Protein AF-A0A2V6GGG5-F1 (afdb_monomer_lite)

pLDDT: mean 93.21, std 6.52, range [62.47, 98.62]

Sequence (130 aa):
TDNGEADGDPVVQTDADPAPGFYVSTTSLEDPNCDQKDPRRYVNAEAVNFIVLPGRLGLGAKLGDFAVVIRPATGAYDYAVYADVGPANKIGEGSIAVAAALGVPSSPKSGGVGHGIVYIIFSGSAQSWP

Structure (mmCIF, N/CA/C/O backbone):
data_AF-A0A2V6GGG5-F1
#
_entry.id   AF-A0A2V6GGG5-F1
#
loop_
_atom_site.group_PDB
_atom_site.id
_atom_site.type_symbol
_atom_site.label_atom_id
_atom_site.label_alt_id
_atom_site.label_comp_id
_atom_site.label_asym_id
_atom_site.label_entity_id
_atom_site.label_seq_id
_atom_site.pdbx_PDB_ins_code
_atom_site.Cartn_x
_atom_site.Cartn_y
_atom_site.Cartn_z
_atom_site.occupancy
_atom_site.B_iso_or_equiv
_atom_site.auth_seq_id
_atom_site.auth_comp_id
_atom_site.auth_asym_id
_atom_site.auth_atom_id
_atom_site.pdbx_PDB_model_num
ATOM 1 N N . THR A 1 1 ? 13.921 3.659 -10.249 1.00 87.94 1 THR A N 1
ATOM 2 C CA . THR A 1 1 ? 14.341 4.066 -11.607 1.00 87.94 1 THR A CA 1
ATOM 3 C C . THR A 1 1 ? 15.355 3.067 -12.121 1.00 87.94 1 THR A C 1
ATOM 5 O O . THR A 1 1 ? 15.778 2.190 -11.372 1.00 87.94 1 THR A O 1
ATOM 8 N N . ASP A 1 2 ? 15.702 3.131 -13.396 1.00 89.88 2 ASP A N 1
ATOM 9 C CA . ASP A 1 2 ? 16.644 2.229 -14.058 1.00 89.88 2 ASP A CA 1
ATOM 10 C C . ASP A 1 2 ? 18.054 2.228 -13.433 1.00 89.88 2 ASP A C 1
ATOM 12 O O . ASP A 1 2 ? 18.739 1.200 -13.472 1.00 89.88 2 ASP A O 1
ATOM 16 N N . ASN A 1 3 ? 18.452 3.334 -12.809 1.00 89.75 3 ASN A N 1
ATOM 17 C CA . ASN A 1 3 ? 19.722 3.513 -12.104 1.00 89.75 3 ASN A CA 1
ATOM 18 C C . ASN A 1 3 ? 19.601 3.519 -10.564 1.00 89.75 3 ASN A C 1
ATOM 20 O O . ASN A 1 3 ? 20.618 3.620 -9.886 1.00 89.75 3 ASN A O 1
ATOM 24 N N . GLY A 1 4 ? 18.387 3.412 -10.017 1.00 83.12 4 GLY A N 1
ATOM 25 C CA . GLY A 1 4 ? 18.129 3.462 -8.572 1.00 83.12 4 GLY A CA 1
ATOM 26 C C . GLY A 1 4 ? 18.071 4.870 -7.958 1.00 83.12 4 GLY A C 1
ATOM 27 O O . GLY A 1 4 ? 17.764 4.987 -6.775 1.00 83.12 4 GLY A O 1
ATOM 28 N N . GLU A 1 5 ? 18.292 5.928 -8.742 1.00 87.69 5 GLU A N 1
ATOM 29 C CA . GLU A 1 5 ? 18.319 7.327 -8.296 1.00 87.69 5 GLU A CA 1
ATOM 30 C C . GLU A 1 5 ? 17.009 8.069 -8.596 1.00 87.69 5 GLU A C 1
ATOM 32 O O . GLU A 1 5 ? 16.268 7.721 -9.515 1.00 87.69 5 GLU A O 1
ATOM 37 N N . ALA A 1 6 ? 16.710 9.129 -7.842 1.00 84.62 6 ALA A N 1
ATOM 38 C CA . ALA A 1 6 ? 15.447 9.866 -7.975 1.00 84.62 6 ALA A CA 1
ATOM 39 C C . ALA A 1 6 ? 15.251 10.554 -9.344 1.00 84.62 6 ALA A C 1
ATOM 41 O O . ALA A 1 6 ? 14.114 10.842 -9.716 1.00 84.62 6 ALA A O 1
ATOM 42 N N . ASP A 1 7 ? 16.335 10.830 -10.070 1.00 91.44 7 ASP A N 1
ATOM 43 C CA . ASP A 1 7 ? 16.351 11.494 -11.377 1.00 91.44 7 ASP A CA 1
ATOM 44 C C . ASP A 1 7 ? 16.503 10.532 -12.568 1.00 91.44 7 ASP A C 1
ATOM 46 O O . ASP A 1 7 ? 16.524 10.986 -13.712 1.00 91.44 7 ASP A O 1
ATOM 50 N N . GLY A 1 8 ? 16.601 9.222 -12.317 1.00 90.75 8 GLY A N 1
ATOM 51 C CA . GLY A 1 8 ? 16.669 8.211 -13.371 1.00 90.75 8 GLY A CA 1
ATOM 52 C C . GLY A 1 8 ? 15.341 7.979 -14.093 1.00 90.75 8 GLY A C 1
ATOM 53 O O . GLY A 1 8 ? 14.286 8.499 -13.714 1.00 90.75 8 GLY A O 1
ATOM 54 N N . ASP A 1 9 ? 15.370 7.115 -15.105 1.00 95.06 9 ASP A N 1
ATOM 55 C CA . ASP A 1 9 ? 14.180 6.801 -15.889 1.00 95.06 9 ASP A CA 1
ATOM 56 C C . ASP A 1 9 ? 13.282 5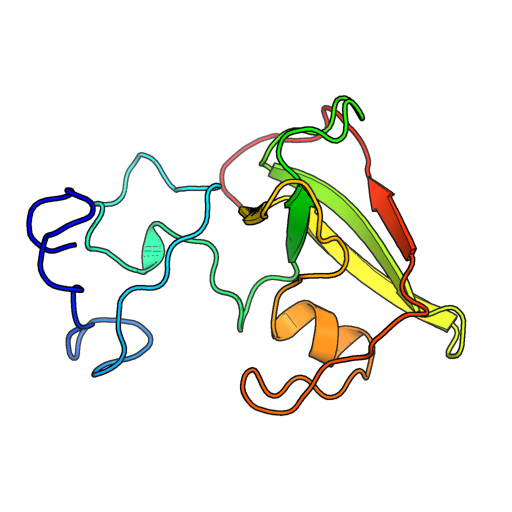.795 -15.140 1.00 95.06 9 ASP A C 1
ATOM 58 O O . ASP A 1 9 ? 13.766 4.814 -14.555 1.00 95.06 9 ASP A O 1
ATOM 62 N N . PRO A 1 10 ? 11.950 5.989 -15.115 1.00 94.88 10 PRO A N 1
ATOM 63 C CA . PRO A 1 10 ? 11.035 5.001 -14.556 1.00 94.88 10 PRO A CA 1
ATOM 64 C C . PRO A 1 10 ? 11.140 3.654 -15.285 1.00 94.88 10 PRO A C 1
ATOM 66 O O . PRO A 1 10 ? 11.146 3.589 -16.514 1.00 94.88 10 PRO A O 1
ATOM 69 N N . VAL A 1 11 ? 11.177 2.559 -14.525 1.00 96.50 11 VAL A N 1
ATOM 70 C CA . VAL A 1 11 ? 11.287 1.204 -15.085 1.00 96.50 11 VAL A CA 1
ATOM 71 C C . VAL A 1 11 ? 9.915 0.733 -15.546 1.00 96.50 11 VAL A C 1
ATOM 73 O O . VAL A 1 11 ? 8.965 0.748 -14.763 1.00 96.50 11 VAL A O 1
ATOM 76 N N . VAL A 1 12 ? 9.813 0.306 -16.804 1.00 97.12 12 VAL A N 1
ATOM 77 C CA . VAL A 1 12 ? 8.595 -0.280 -17.381 1.00 97.12 12 VAL A CA 1
ATOM 78 C C . VAL A 1 12 ? 8.625 -1.795 -17.200 1.00 97.12 12 VAL A C 1
ATOM 80 O O . VAL A 1 12 ? 9.628 -2.440 -17.495 1.00 97.12 12 VAL A O 1
ATOM 83 N N . GLN A 1 13 ? 7.514 -2.351 -16.731 1.00 96.94 13 GLN A N 1
ATOM 84 C CA . GLN A 1 13 ? 7.298 -3.785 -16.580 1.00 96.94 13 GLN A CA 1
ATOM 85 C C . GLN A 1 13 ? 7.281 -4.486 -17.944 1.00 96.94 13 GLN A C 1
ATOM 87 O O . GLN A 1 13 ? 6.655 -4.014 -18.899 1.00 96.94 13 GLN A O 1
ATOM 92 N N . THR A 1 14 ? 7.966 -5.624 -18.017 1.00 96.19 14 THR A N 1
ATOM 93 C CA . THR A 1 14 ? 8.091 -6.460 -19.217 1.00 96.19 14 THR A CA 1
ATOM 94 C C . THR A 1 14 ? 6.908 -7.417 -19.369 1.00 96.19 14 THR A C 1
ATOM 96 O O . THR A 1 14 ? 6.078 -7.541 -18.474 1.00 96.19 14 THR A O 1
ATOM 99 N N . ASP A 1 15 ? 6.848 -8.163 -20.475 1.00 96.75 15 ASP A N 1
ATOM 100 C CA . ASP A 1 15 ? 5.811 -9.183 -20.707 1.00 96.75 15 ASP A CA 1
ATOM 101 C C . ASP A 1 15 ? 5.831 -10.337 -19.687 1.00 96.75 15 ASP A C 1
ATOM 103 O O . ASP A 1 15 ? 4.857 -11.078 -19.568 1.00 96.75 15 ASP A O 1
ATOM 107 N N . ALA A 1 16 ? 6.937 -10.508 -18.955 1.00 94.81 16 ALA A N 1
ATOM 108 C CA . ALA A 1 16 ? 7.062 -11.505 -17.896 1.00 94.81 16 ALA A CA 1
ATOM 109 C C . ALA A 1 16 ? 6.577 -10.994 -16.528 1.00 94.81 16 ALA A C 1
ATOM 111 O O . ALA A 1 16 ? 6.536 -11.762 -15.564 1.00 94.81 16 ALA A O 1
ATOM 112 N N . ASP A 1 17 ? 6.234 -9.712 -16.418 1.00 95.31 17 ASP A N 1
ATOM 113 C CA . ASP A 1 17 ? 5.841 -9.062 -15.173 1.00 95.31 17 ASP A CA 1
ATOM 114 C C . ASP A 1 17 ? 4.317 -9.024 -14.983 1.00 95.31 17 ASP A C 1
ATOM 116 O O . ASP A 1 17 ? 3.568 -9.236 -15.936 1.00 95.31 17 ASP A O 1
ATOM 120 N N . PRO A 1 18 ? 3.820 -8.782 -13.753 1.00 93.06 18 PRO A N 1
ATOM 121 C CA . PRO A 1 18 ? 2.389 -8.853 -13.457 1.00 93.06 18 PRO A CA 1
ATOM 122 C C . PRO A 1 18 ? 1.530 -7.831 -14.216 1.00 93.06 18 PRO A C 1
ATOM 124 O O . PRO A 1 18 ? 0.355 -8.102 -14.457 1.00 93.06 18 PRO A O 1
ATOM 127 N N . ALA A 1 19 ? 2.091 -6.675 -14.593 1.00 93.88 19 ALA A N 1
ATOM 128 C CA . ALA A 1 19 ? 1.387 -5.638 -15.347 1.00 93.88 19 ALA A CA 1
ATOM 129 C C . ALA A 1 19 ? 2.264 -5.058 -16.480 1.00 93.88 19 ALA A C 1
ATOM 131 O O . ALA A 1 19 ? 2.777 -3.941 -16.353 1.00 93.88 19 ALA A O 1
ATOM 132 N N . PRO A 1 20 ? 2.431 -5.781 -17.605 1.00 95.88 20 PRO A N 1
ATOM 133 C CA . PRO A 1 20 ? 3.277 -5.353 -18.719 1.00 95.88 20 PRO A CA 1
ATOM 134 C C . PRO A 1 20 ? 2.891 -3.972 -19.265 1.00 95.88 20 PRO A C 1
ATOM 136 O O . PRO A 1 20 ? 1.710 -3.653 -19.422 1.00 95.88 20 PRO A O 1
ATOM 139 N N . GLY A 1 21 ? 3.893 -3.144 -19.565 1.00 95.81 21 GLY A N 1
ATOM 140 C CA . GLY A 1 21 ? 3.702 -1.793 -20.106 1.00 95.81 21 GLY A CA 1
ATOM 141 C C . GLY A 1 21 ? 3.359 -0.713 -19.072 1.00 95.81 21 GLY A C 1
ATOM 142 O O . GLY A 1 21 ? 3.359 0.470 -19.415 1.00 95.81 21 GLY A O 1
ATOM 143 N N . PHE A 1 22 ? 3.115 -1.078 -17.811 1.00 94.00 22 PHE A N 1
ATOM 144 C CA . PHE A 1 22 ? 3.024 -0.129 -16.700 1.00 94.00 22 PHE A CA 1
ATOM 145 C C . PHE A 1 22 ? 4.390 0.083 -16.047 1.00 94.00 22 PHE A C 1
ATOM 147 O O . PHE A 1 22 ? 5.291 -0.743 -16.170 1.00 94.00 22 PHE A O 1
ATOM 154 N N . TYR A 1 23 ? 4.555 1.183 -15.314 1.00 95.69 23 TYR A N 1
ATOM 155 C CA . TYR A 1 23 ? 5.753 1.370 -14.500 1.00 95.69 23 TYR A CA 1
ATOM 156 C C . TYR A 1 23 ? 5.756 0.444 -13.281 1.00 95.69 23 TYR A C 1
ATOM 158 O O . TYR A 1 23 ? 4.704 0.098 -12.736 1.00 95.69 23 TYR A O 1
ATOM 166 N N . VAL A 1 24 ? 6.950 0.069 -12.829 1.00 95.62 24 VAL A N 1
ATOM 167 C CA . VAL A 1 24 ? 7.149 -0.558 -11.520 1.00 95.62 24 VAL A CA 1
ATOM 168 C C . VAL A 1 24 ? 6.773 0.464 -10.447 1.00 95.62 24 VAL A C 1
ATOM 170 O O . VAL A 1 24 ? 7.409 1.510 -10.323 1.00 95.62 24 VAL A O 1
ATOM 173 N N . SER A 1 25 ? 5.706 0.175 -9.707 1.00 93.25 25 SER A N 1
ATOM 174 C CA . SER A 1 25 ? 5.248 0.998 -8.586 1.00 93.25 25 SER A CA 1
ATOM 175 C C . SER A 1 25 ? 5.825 0.459 -7.284 1.00 93.25 25 SER A C 1
ATOM 177 O O . SER A 1 25 ? 5.807 -0.748 -7.055 1.00 93.25 25 SER A O 1
ATOM 179 N N . THR A 1 26 ? 6.341 1.354 -6.447 1.00 94.56 26 THR A N 1
ATOM 180 C CA . THR A 1 26 ? 7.101 0.997 -5.248 1.00 94.56 26 THR A CA 1
ATOM 181 C C . THR A 1 26 ? 6.279 1.190 -3.981 1.00 94.56 26 THR A C 1
ATOM 183 O O . THR A 1 26 ? 5.486 2.125 -3.897 1.00 94.56 26 THR A O 1
ATOM 186 N N . THR A 1 27 ? 6.544 0.366 -2.975 1.00 96.50 27 THR A N 1
ATOM 187 C CA . THR A 1 27 ? 6.092 0.537 -1.589 1.00 96.50 27 THR A CA 1
ATOM 188 C C . THR A 1 27 ? 7.301 0.548 -0.665 1.00 96.50 27 THR A C 1
ATOM 190 O O . THR A 1 27 ? 8.316 -0.059 -0.986 1.00 96.50 27 THR A O 1
ATOM 193 N N . SER A 1 28 ? 7.200 1.194 0.495 1.00 95.50 28 SER A N 1
ATOM 194 C CA . SER A 1 28 ? 8.291 1.214 1.479 1.00 95.50 28 SER A CA 1
ATOM 195 C C . SER A 1 28 ? 8.541 -0.154 2.128 1.00 95.50 28 SER A C 1
ATOM 197 O O . SER A 1 28 ? 9.656 -0.441 2.558 1.00 95.50 28 SER A O 1
ATOM 199 N N . LEU A 1 29 ? 7.506 -0.991 2.254 1.00 95.81 29 LEU A N 1
ATOM 200 C CA . LEU A 1 29 ? 7.644 -2.407 2.583 1.00 95.81 29 LEU A CA 1
ATOM 201 C C . LEU A 1 29 ? 8.117 -3.118 1.309 1.00 95.81 29 LEU A C 1
ATOM 203 O O . LEU A 1 29 ? 7.398 -3.111 0.309 1.00 95.81 29 LEU A O 1
ATOM 207 N N . GLU A 1 30 ? 9.311 -3.716 1.357 1.00 95.69 30 GLU A N 1
ATOM 208 C CA . GLU A 1 30 ? 9.955 -4.402 0.223 1.00 95.69 30 GLU A CA 1
ATOM 209 C C . GLU A 1 30 ? 10.462 -5.819 0.567 1.00 95.69 30 GLU A C 1
ATOM 211 O O . GLU A 1 30 ? 10.939 -6.039 1.686 1.00 95.69 30 GLU A O 1
ATOM 216 N N . ASP A 1 31 ? 10.412 -6.758 -0.391 1.00 94.94 31 ASP A N 1
ATOM 217 C CA . ASP A 1 31 ? 11.098 -8.055 -0.289 1.00 94.94 31 ASP A CA 1
ATOM 218 C C . ASP A 1 31 ? 12.597 -7.837 -0.528 1.00 94.94 31 ASP A C 1
ATOM 220 O O . ASP A 1 31 ? 13.011 -7.535 -1.655 1.00 94.94 31 ASP A O 1
ATOM 224 N N . PRO A 1 32 ? 13.459 -8.010 0.486 1.00 91.94 32 PRO A N 1
ATOM 225 C CA . PRO A 1 32 ? 14.888 -7.795 0.308 1.00 91.94 32 PRO A CA 1
ATOM 226 C C . PRO A 1 32 ? 15.543 -8.801 -0.652 1.00 91.94 32 PRO A C 1
ATOM 228 O O . PRO A 1 32 ? 16.673 -8.556 -1.074 1.00 91.94 32 PRO A O 1
ATOM 231 N N . ASN A 1 33 ? 14.875 -9.907 -1.000 1.00 94.06 33 ASN A N 1
ATOM 232 C CA . ASN A 1 33 ? 15.418 -10.955 -1.868 1.00 94.06 33 ASN A CA 1
ATOM 233 C C . ASN A 1 33 ? 15.149 -10.724 -3.366 1.00 94.06 33 ASN A C 1
ATOM 235 O O . ASN A 1 33 ? 15.713 -11.440 -4.195 1.00 94.06 33 ASN A O 1
ATOM 239 N N . CYS A 1 34 ? 14.313 -9.746 -3.722 1.00 93.62 34 CYS A N 1
ATOM 240 C CA . CYS A 1 34 ? 13.992 -9.401 -5.109 1.00 93.62 34 CYS A CA 1
ATOM 241 C C . CYS A 1 34 ? 14.793 -8.181 -5.583 1.00 93.62 34 CYS A C 1
ATOM 243 O O . CYS A 1 34 ? 15.104 -7.294 -4.793 1.00 93.62 34 CYS A O 1
ATOM 245 N N . ASP A 1 35 ? 15.112 -8.097 -6.877 1.00 94.25 35 ASP A N 1
ATOM 246 C CA . ASP A 1 35 ? 15.765 -6.909 -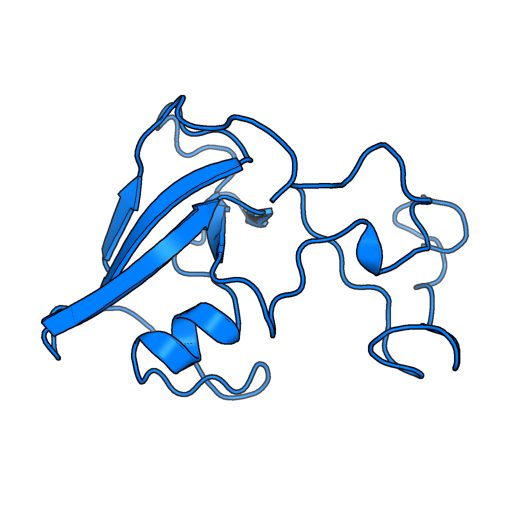7.450 1.00 94.25 35 ASP A CA 1
ATOM 247 C C . ASP A 1 35 ? 14.848 -5.674 -7.369 1.00 94.25 35 ASP A C 1
ATOM 249 O O . ASP A 1 35 ? 13.626 -5.799 -7.424 1.00 94.25 35 ASP A O 1
ATOM 253 N N . GLN A 1 36 ? 15.417 -4.468 -7.272 1.00 92.81 36 GLN A N 1
ATOM 254 C CA . GLN A 1 36 ? 14.644 -3.216 -7.217 1.00 92.81 36 GLN A CA 1
ATOM 255 C C . GLN A 1 36 ? 13.745 -3.008 -8.449 1.00 92.81 36 GLN A C 1
ATOM 257 O O . GLN A 1 36 ? 12.732 -2.315 -8.385 1.00 92.81 36 GLN A O 1
ATOM 262 N N . LYS A 1 37 ? 14.115 -3.592 -9.590 1.00 94.44 37 LYS A N 1
ATOM 263 C CA . LYS A 1 37 ? 13.366 -3.506 -10.845 1.00 94.44 37 LYS A CA 1
ATOM 264 C C . LYS A 1 37 ? 12.297 -4.589 -10.967 1.00 94.44 37 LYS A C 1
ATOM 266 O O . LYS A 1 37 ? 11.473 -4.493 -11.870 1.00 94.44 37 LYS A O 1
ATOM 271 N N . ASP A 1 38 ? 12.300 -5.598 -10.093 1.00 95.62 38 ASP A N 1
ATOM 272 C CA . ASP A 1 38 ? 11.263 -6.625 -10.075 1.00 95.62 38 ASP A CA 1
ATOM 273 C C . ASP A 1 38 ? 10.025 -6.077 -9.349 1.00 95.62 38 ASP A C 1
ATOM 275 O O . ASP A 1 38 ? 10.086 -5.819 -8.144 1.00 95.62 38 ASP A O 1
ATOM 279 N N . PRO A 1 39 ? 8.875 -5.915 -10.026 1.00 95.75 39 PRO A N 1
ATOM 280 C CA . PRO A 1 39 ? 7.661 -5.423 -9.379 1.00 95.75 39 PRO A CA 1
ATOM 281 C C . PRO A 1 39 ? 7.174 -6.317 -8.232 1.00 95.75 39 PRO A C 1
ATOM 283 O O . PRO A 1 39 ? 6.439 -5.841 -7.372 1.00 95.75 39 PRO A O 1
ATOM 286 N N . ARG A 1 40 ? 7.594 -7.588 -8.176 1.00 95.25 40 ARG A N 1
ATOM 287 C CA . ARG A 1 40 ? 7.262 -8.518 -7.082 1.00 95.25 40 ARG A CA 1
ATOM 288 C C . ARG A 1 40 ? 7.978 -8.185 -5.774 1.00 95.25 40 ARG A C 1
ATOM 290 O O . ARG A 1 40 ? 7.566 -8.684 -4.733 1.00 95.25 40 ARG A O 1
ATOM 297 N N . ARG A 1 41 ? 9.003 -7.322 -5.815 1.00 95.94 41 ARG A N 1
ATOM 298 C CA . ARG A 1 41 ? 9.636 -6.748 -4.620 1.00 95.94 41 ARG A CA 1
ATOM 299 C C . ARG A 1 41 ? 8.650 -5.932 -3.785 1.00 95.94 41 ARG A C 1
ATOM 301 O O . ARG A 1 41 ? 8.858 -5.786 -2.588 1.00 95.94 41 ARG A O 1
ATOM 308 N N . TYR A 1 42 ? 7.620 -5.371 -4.407 1.00 97.06 42 TYR A N 1
ATOM 309 C CA . TYR A 1 42 ? 6.720 -4.406 -3.788 1.00 97.06 42 TYR A CA 1
ATOM 310 C C . TYR A 1 42 ? 5.342 -5.009 -3.524 1.00 97.06 42 TYR A C 1
ATOM 312 O O . TYR A 1 42 ? 4.915 -5.962 -4.178 1.00 97.06 42 TYR A O 1
ATOM 320 N N . VAL A 1 43 ? 4.618 -4.439 -2.562 1.00 96.75 43 VAL A N 1
ATOM 321 C CA . VAL A 1 43 ? 3.294 -4.942 -2.188 1.00 96.75 43 VAL A CA 1
ATOM 322 C C . VAL A 1 43 ? 2.283 -4.594 -3.284 1.00 96.75 43 VAL A C 1
ATOM 324 O O . VAL A 1 43 ? 2.008 -3.426 -3.560 1.00 96.75 43 VAL A O 1
ATOM 327 N N . ASN A 1 44 ? 1.692 -5.617 -3.906 1.00 95.69 44 ASN A N 1
ATOM 328 C CA . ASN A 1 44 ? 0.729 -5.440 -4.991 1.00 95.69 44 ASN A CA 1
ATOM 329 C C . ASN A 1 44 ? -0.601 -4.849 -4.478 1.00 95.69 44 ASN A C 1
ATOM 331 O O . ASN A 1 44 ? -1.392 -5.541 -3.835 1.00 95.69 44 ASN A O 1
ATOM 335 N N . ALA A 1 45 ? -0.880 -3.591 -4.832 1.00 96.69 45 ALA A N 1
ATOM 336 C CA . ALA A 1 45 ? -2.074 -2.860 -4.404 1.00 96.69 45 ALA A CA 1
ATOM 337 C C . ALA A 1 45 ? -3.406 -3.425 -4.924 1.00 96.69 45 ALA A C 1
ATOM 339 O O . ALA A 1 45 ? -4.446 -3.112 -4.348 1.00 96.69 45 ALA A O 1
ATOM 340 N N . GLU A 1 46 ? -3.407 -4.226 -5.991 1.00 96.06 46 GLU A N 1
ATOM 341 C CA . GLU A 1 46 ? -4.619 -4.879 -6.505 1.00 96.06 46 GLU A CA 1
ATOM 342 C C . GLU A 1 46 ? -4.954 -6.171 -5.753 1.00 96.06 46 GLU A C 1
ATOM 344 O O . GLU A 1 46 ? -6.109 -6.593 -5.753 1.00 96.06 46 GLU A O 1
ATOM 349 N N . ALA A 1 47 ? -3.962 -6.787 -5.103 1.00 96.25 47 ALA A N 1
ATOM 350 C CA . ALA A 1 47 ? -4.093 -8.108 -4.491 1.00 96.25 47 ALA A CA 1
ATOM 351 C C . ALA A 1 47 ? -4.025 -8.092 -2.959 1.00 96.25 47 ALA A C 1
ATOM 353 O O . ALA A 1 47 ? -4.656 -8.926 -2.314 1.00 96.25 47 ALA A O 1
ATOM 354 N N . VAL A 1 48 ? -3.260 -7.170 -2.371 1.00 97.12 48 VAL A N 1
ATOM 355 C CA . VAL A 1 48 ? -3.013 -7.125 -0.928 1.00 97.12 48 VAL A CA 1
ATOM 356 C C . VAL A 1 48 ? -3.684 -5.905 -0.327 1.00 97.12 48 VAL A C 1
ATOM 358 O O . VAL A 1 48 ? -3.409 -4.769 -0.715 1.00 97.12 48 VAL A O 1
ATOM 361 N N . ASN A 1 49 ? -4.522 -6.141 0.680 1.00 98.31 49 ASN A N 1
ATOM 362 C CA . ASN A 1 49 ? -5.046 -5.074 1.512 1.00 98.31 49 ASN A CA 1
ATOM 36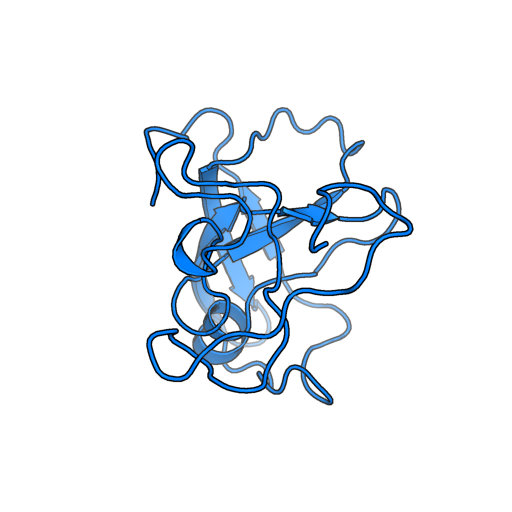3 C C . ASN A 1 49 ? -3.900 -4.438 2.306 1.00 98.31 49 ASN A C 1
ATOM 365 O O . ASN A 1 49 ? -3.330 -5.053 3.208 1.00 98.31 49 ASN A O 1
ATOM 369 N N . PHE A 1 50 ? -3.587 -3.183 2.010 1.00 97.75 50 PHE A N 1
ATOM 370 C CA . PHE A 1 50 ? -2.644 -2.409 2.806 1.00 97.75 50 PHE A CA 1
ATOM 371 C C . PHE A 1 50 ? -3.097 -0.971 3.039 1.00 97.75 50 PHE A C 1
ATOM 373 O O . PHE A 1 50 ? -3.892 -0.412 2.274 1.00 97.75 50 PHE A O 1
ATOM 380 N N . ILE A 1 51 ? -2.548 -0.377 4.099 1.00 97.19 51 ILE A N 1
ATOM 381 C CA . ILE A 1 51 ? -2.676 1.041 4.439 1.00 97.19 51 ILE A CA 1
ATOM 382 C C . ILE A 1 51 ? -1.334 1.756 4.319 1.00 97.19 51 ILE A C 1
ATOM 384 O O . ILE A 1 51 ? -0.265 1.147 4.425 1.00 97.19 51 ILE A O 1
ATOM 388 N N . VAL A 1 52 ? -1.423 3.072 4.165 1.00 96.25 52 VAL A N 1
ATOM 389 C CA . VAL A 1 52 ? -0.285 3.987 4.143 1.00 96.25 52 VAL A CA 1
ATOM 390 C C . VAL A 1 52 ? -0.382 4.915 5.350 1.00 96.25 52 VAL A C 1
ATOM 392 O O . VAL A 1 52 ? -1.452 5.458 5.646 1.00 96.25 52 VAL A O 1
ATOM 395 N N . LEU A 1 53 ? 0.731 5.107 6.058 1.00 93.88 53 LEU A N 1
ATOM 396 C CA . LEU A 1 53 ? 0.812 6.028 7.195 1.00 93.88 53 LEU A CA 1
ATOM 397 C C . LEU A 1 53 ? 1.881 7.096 6.949 1.00 93.88 53 LEU A C 1
ATOM 399 O O . LEU A 1 53 ? 2.940 6.794 6.403 1.00 93.88 53 LEU A O 1
ATOM 403 N N . PRO A 1 54 ? 1.657 8.339 7.397 1.00 90.62 54 PRO A N 1
ATOM 404 C CA . PRO A 1 54 ? 2.688 9.367 7.378 1.00 90.62 54 PRO A CA 1
ATOM 405 C C . PRO A 1 54 ? 3.931 8.988 8.188 1.00 90.62 54 PRO A C 1
ATOM 407 O O . PRO A 1 54 ? 3.835 8.598 9.355 1.00 90.62 54 PRO A O 1
ATOM 410 N N . GLY A 1 55 ? 5.115 9.249 7.632 1.00 79.12 55 GLY A N 1
ATOM 411 C CA . GLY A 1 55 ? 6.396 8.896 8.266 1.00 79.12 55 GLY A CA 1
ATOM 412 C C . GLY A 1 55 ? 6.717 9.581 9.604 1.00 79.12 55 GLY A C 1
ATOM 413 O O . GLY A 1 55 ? 7.687 9.214 10.260 1.00 79.12 55 GLY A O 1
ATOM 414 N N . ARG A 1 56 ? 5.929 10.575 10.041 1.00 72.19 56 ARG A N 1
ATOM 415 C CA . ARG A 1 56 ? 6.142 11.325 11.298 1.00 72.19 56 ARG A CA 1
ATOM 416 C C . ARG A 1 56 ? 4.935 11.309 12.237 1.00 72.19 56 ARG A C 1
ATOM 418 O O . ARG A 1 56 ? 4.727 12.271 12.969 1.00 72.19 56 ARG A O 1
ATOM 425 N N . LEU A 1 57 ? 4.133 10.244 12.241 1.00 71.94 57 LEU A N 1
ATOM 426 C CA . LEU A 1 57 ? 2.968 10.202 13.134 1.00 71.94 57 LEU A CA 1
ATOM 427 C C . LEU A 1 57 ? 3.298 9.879 14.602 1.00 71.94 57 LEU A C 1
ATOM 429 O O . LEU A 1 57 ? 2.472 10.123 15.473 1.00 71.94 57 LEU A O 1
ATOM 433 N N . GLY A 1 58 ? 4.482 9.325 14.895 1.00 70.94 58 GLY A N 1
ATOM 434 C CA . GLY A 1 58 ? 4.892 9.007 16.271 1.00 70.94 58 GLY A CA 1
ATOM 435 C C . GLY A 1 58 ? 4.049 7.922 16.961 1.00 70.94 58 GLY A C 1
ATOM 436 O O . GLY A 1 58 ? 4.078 7.824 18.181 1.00 70.94 58 GLY A O 1
ATOM 437 N N . LEU A 1 59 ? 3.313 7.100 16.201 1.00 78.25 59 LEU A N 1
ATOM 438 C CA . LEU A 1 59 ? 2.398 6.070 16.725 1.00 78.25 59 LEU A CA 1
ATOM 439 C C . LEU A 1 59 ? 3.071 4.732 17.093 1.00 78.25 59 LEU A C 1
ATOM 441 O O . LEU A 1 59 ? 2.398 3.789 17.504 1.00 78.25 59 LEU A O 1
ATOM 445 N N . GLY A 1 60 ? 4.386 4.606 16.894 1.00 87.44 60 GLY A N 1
ATOM 446 C CA . GLY A 1 60 ? 5.131 3.366 17.151 1.00 87.44 60 GLY A CA 1
ATOM 447 C C . GLY A 1 60 ? 4.897 2.230 16.143 1.00 87.44 60 GLY A C 1
ATOM 448 O O . GLY A 1 60 ? 5.530 1.186 16.279 1.00 87.44 60 GLY A O 1
ATOM 449 N N . ALA A 1 61 ? 4.036 2.431 15.141 1.00 91.75 61 ALA A N 1
ATOM 450 C CA . ALA A 1 61 ? 3.809 1.488 14.049 1.00 91.75 61 ALA A CA 1
ATOM 451 C C . ALA A 1 61 ? 5.030 1.386 13.117 1.00 91.75 61 ALA A C 1
ATOM 453 O O . ALA A 1 61 ? 5.722 2.379 12.865 1.00 91.75 61 ALA A O 1
ATOM 454 N N . LYS A 1 62 ? 5.268 0.192 12.579 1.00 92.75 62 LYS A N 1
ATOM 455 C CA . LYS A 1 62 ? 6.360 -0.150 11.661 1.00 92.75 62 LYS A CA 1
ATOM 456 C C . LYS A 1 62 ? 5.811 -0.847 10.423 1.00 92.75 62 LYS A C 1
ATOM 458 O O . LYS A 1 62 ? 4.788 -1.520 10.497 1.00 92.75 62 LYS A O 1
ATOM 463 N N . LEU A 1 63 ? 6.508 -0.701 9.298 1.00 94.56 63 LEU A N 1
ATOM 464 C CA . LEU A 1 63 ? 6.165 -1.423 8.073 1.00 94.56 63 LEU A CA 1
ATOM 465 C C . LEU A 1 63 ? 6.046 -2.926 8.363 1.00 94.56 63 LEU A C 1
ATOM 467 O O . LEU A 1 63 ? 6.873 -3.486 9.084 1.00 94.56 63 LEU A O 1
ATOM 471 N N . GLY A 1 64 ? 4.996 -3.544 7.833 1.00 95.62 64 GLY A N 1
ATOM 472 C CA . GLY A 1 64 ? 4.631 -4.932 8.108 1.00 95.62 64 GLY A CA 1
ATOM 473 C C . GLY A 1 64 ? 3.679 -5.118 9.293 1.00 95.62 64 GLY A C 1
ATOM 474 O O . GLY A 1 64 ? 3.169 -6.220 9.475 1.00 95.62 64 GLY A O 1
ATOM 475 N N . ASP A 1 65 ? 3.404 -4.078 10.091 1.00 95.88 65 ASP A N 1
ATOM 476 C CA . ASP A 1 65 ? 2.431 -4.186 11.180 1.00 95.88 65 ASP A CA 1
ATOM 477 C C . ASP A 1 65 ? 1.018 -4.436 10.642 1.00 95.88 65 ASP A C 1
ATOM 479 O O . ASP A 1 65 ? 0.582 -3.867 9.638 1.00 95.88 65 ASP A O 1
ATOM 483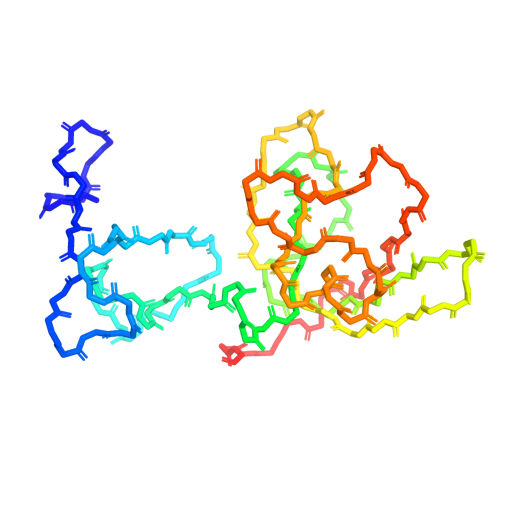 N N . PHE A 1 66 ? 0.290 -5.278 11.365 1.00 96.38 66 PHE A N 1
ATOM 484 C CA . PHE A 1 66 ? -1.093 -5.623 11.098 1.00 96.38 66 PHE A CA 1
ATOM 485 C C . PHE A 1 66 ? -2.042 -4.473 11.445 1.00 96.38 66 PHE A C 1
ATOM 487 O O . PHE A 1 66 ? -1.875 -3.767 12.447 1.00 96.38 66 PHE A O 1
ATOM 494 N N . ALA A 1 67 ? -3.091 -4.326 10.642 1.00 96.81 67 ALA A N 1
ATOM 495 C CA . ALA A 1 67 ? -4.134 -3.340 10.830 1.00 96.81 67 ALA A CA 1
ATOM 496 C C . ALA A 1 67 ? -5.527 -3.909 10.531 1.00 96.81 67 ALA A C 1
ATOM 498 O O . ALA A 1 67 ? -5.703 -4.839 9.749 1.00 96.81 67 ALA A O 1
ATOM 499 N N . VAL A 1 68 ? -6.536 -3.291 11.136 1.00 98.25 68 VAL A N 1
ATOM 500 C CA . VAL A 1 68 ? -7.944 -3.433 10.760 1.00 98.25 68 VAL A CA 1
ATOM 501 C C . VAL A 1 68 ? -8.401 -2.099 10.192 1.00 98.25 68 VAL A C 1
ATOM 503 O O . VAL A 1 68 ? -8.218 -1.052 10.820 1.00 98.25 68 VAL A O 1
ATOM 506 N N . VAL A 1 69 ? -9.014 -2.139 9.015 1.00 98.38 69 VAL A N 1
ATOM 507 C CA . VAL A 1 69 ? -9.607 -0.974 8.366 1.00 98.38 69 VAL A CA 1
ATOM 508 C C . VAL A 1 69 ? -11.114 -1.094 8.438 1.00 98.38 69 VAL A C 1
ATOM 510 O O . VAL A 1 69 ? -11.679 -2.107 8.046 1.00 98.38 69 VAL A O 1
ATOM 513 N N . ILE A 1 70 ? -11.771 -0.055 8.941 1.00 98.44 70 ILE A N 1
ATOM 514 C CA . ILE A 1 70 ? -13.216 -0.039 9.161 1.00 98.44 70 ILE A CA 1
ATOM 515 C C . ILE A 1 70 ? -13.814 1.123 8.381 1.00 98.44 70 ILE A C 1
ATOM 517 O O . ILE A 1 70 ? -13.298 2.242 8.417 1.00 98.44 70 ILE A O 1
ATOM 521 N N . ARG A 1 71 ? -14.953 0.875 7.735 1.00 97.81 71 ARG A N 1
ATOM 522 C CA . ARG A 1 71 ? -15.830 1.891 7.152 1.00 97.81 71 ARG A CA 1
ATOM 523 C C . ARG A 1 71 ? -17.132 1.965 7.960 1.00 97.81 71 ARG A C 1
ATOM 525 O O . ARG A 1 71 ? -18.114 1.295 7.611 1.00 97.81 71 ARG A O 1
ATOM 532 N N . PRO A 1 72 ? -17.193 2.800 9.017 1.00 98.00 72 PRO A N 1
ATOM 533 C CA . PRO A 1 72 ? -18.305 2.797 9.968 1.00 98.00 72 PRO A CA 1
ATOM 534 C C . PRO A 1 72 ? -19.671 3.048 9.330 1.00 98.00 72 PRO A C 1
ATOM 536 O O . PRO A 1 72 ? -20.651 2.441 9.743 1.00 98.00 72 PRO A O 1
ATOM 539 N N . ALA A 1 73 ? -19.732 3.875 8.279 1.00 96.81 73 ALA A N 1
ATOM 540 C CA . ALA A 1 73 ? -20.972 4.192 7.565 1.00 96.81 73 ALA A CA 1
ATOM 541 C C . ALA A 1 73 ? -21.713 2.956 7.018 1.00 96.81 73 ALA A C 1
ATOM 543 O O . ALA A 1 73 ? -22.919 3.008 6.804 1.00 96.81 73 ALA A O 1
ATOM 544 N N . THR A 1 74 ? -20.989 1.860 6.782 1.00 97.19 74 THR A N 1
ATOM 545 C CA . THR A 1 74 ? -21.533 0.603 6.242 1.00 97.19 74 THR A CA 1
ATOM 546 C C . THR A 1 74 ? -21.364 -0.585 7.187 1.00 97.19 74 THR A C 1
ATOM 548 O O . THR A 1 74 ? -21.894 -1.655 6.917 1.00 97.19 74 THR A O 1
ATOM 551 N N . GLY A 1 75 ? -20.585 -0.431 8.262 1.00 97.12 75 GLY A N 1
ATOM 552 C CA . GLY A 1 75 ? -20.150 -1.540 9.116 1.00 97.12 75 GLY A CA 1
ATOM 553 C C . GLY A 1 75 ? -19.112 -2.479 8.482 1.00 97.12 75 GLY A C 1
ATOM 554 O O . GLY A 1 75 ? -18.642 -3.385 9.164 1.00 97.12 75 GLY A O 1
ATOM 555 N N . ALA A 1 76 ? -18.731 -2.270 7.216 1.00 98.19 76 ALA A N 1
ATOM 556 C CA . ALA A 1 76 ? -17.699 -3.058 6.548 1.00 98.19 76 ALA A CA 1
ATOM 557 C C . ALA A 1 76 ? -16.332 -2.867 7.219 1.00 98.19 76 ALA A C 1
ATOM 559 O O . ALA A 1 76 ? -15.967 -1.750 7.603 1.00 98.19 76 ALA A O 1
ATOM 560 N N . TYR A 1 77 ? -15.573 -3.952 7.322 1.00 98.50 77 TYR A N 1
ATOM 561 C CA . TYR A 1 77 ? -14.187 -3.938 7.762 1.00 98.50 77 TYR A CA 1
ATOM 562 C C . TYR A 1 77 ? -13.392 -5.017 7.033 1.00 98.50 77 TYR A C 1
ATOM 564 O O . TYR A 1 77 ? -13.967 -6.004 6.577 1.00 98.50 77 TYR A O 1
ATOM 572 N N . ASP A 1 78 ? -12.079 -4.834 6.961 1.00 98.62 78 ASP A N 1
ATOM 573 C CA . ASP A 1 78 ? -11.151 -5.869 6.516 1.00 98.62 78 ASP A CA 1
ATOM 574 C C . ASP A 1 78 ? -9.790 -5.691 7.204 1.00 98.62 78 ASP A C 1
ATOM 576 O O . ASP A 1 78 ? -9.522 -4.685 7.871 1.00 98.62 78 ASP A O 1
ATOM 580 N N . TYR A 1 79 ? -8.938 -6.692 7.065 1.00 98.00 79 TYR A N 1
ATOM 581 C CA . TYR A 1 79 ? -7.577 -6.715 7.561 1.00 98.00 79 TYR A CA 1
ATOM 582 C C . TYR A 1 79 ? -6.622 -6.162 6.514 1.00 98.00 79 TYR A C 1
ATOM 584 O O . TYR A 1 79 ? -6.819 -6.348 5.314 1.00 98.00 79 TYR A O 1
ATOM 592 N N . ALA A 1 80 ? -5.582 -5.486 6.978 1.00 97.94 80 ALA A N 1
ATOM 593 C CA . ALA A 1 80 ? -4.579 -4.877 6.129 1.00 97.94 80 ALA A CA 1
ATOM 594 C C . ALA A 1 80 ? -3.196 -4.943 6.778 1.00 97.94 80 ALA A C 1
ATOM 596 O O . ALA A 1 80 ? -3.065 -5.140 7.986 1.00 97.94 80 ALA A O 1
ATOM 597 N N . VAL A 1 81 ? -2.162 -4.723 5.976 1.00 97.25 81 VAL A N 1
ATOM 598 C CA . VAL A 1 81 ? -0.791 -4.504 6.446 1.00 97.25 81 VAL A CA 1
ATOM 599 C C . VAL A 1 81 ? -0.400 -3.036 6.265 1.00 97.25 81 VAL A C 1
ATOM 601 O O . VAL A 1 81 ? -0.847 -2.372 5.332 1.00 97.25 81 VAL A O 1
ATOM 604 N N . TYR A 1 82 ? 0.421 -2.484 7.149 1.00 96.12 82 TYR A N 1
ATOM 605 C CA . TYR A 1 82 ? 1.058 -1.191 6.915 1.00 96.12 82 TYR A CA 1
ATOM 606 C C . TYR A 1 82 ? 2.218 -1.371 5.924 1.00 96.12 82 TYR A C 1
ATOM 608 O O . TYR A 1 82 ? 3.283 -1.856 6.304 1.00 96.12 82 TYR A O 1
ATOM 616 N N . ALA A 1 83 ? 2.003 -1.019 4.652 1.00 96.75 83 ALA A N 1
ATOM 617 C CA . ALA A 1 83 ? 2.948 -1.331 3.573 1.00 96.75 83 ALA A CA 1
ATOM 618 C C . ALA A 1 83 ? 3.738 -0.135 3.039 1.00 96.75 83 ALA A C 1
ATOM 620 O O . ALA A 1 83 ? 4.753 -0.340 2.380 1.00 96.75 83 ALA A O 1
ATOM 621 N N . ASP A 1 84 ? 3.308 1.103 3.280 1.00 95.88 84 ASP A N 1
ATOM 622 C CA . ASP A 1 84 ? 3.990 2.244 2.673 1.00 95.88 84 ASP A CA 1
ATOM 623 C C . ASP A 1 84 ? 3.969 3.503 3.529 1.00 95.88 84 ASP A C 1
ATOM 625 O O . ASP A 1 84 ? 2.994 3.779 4.225 1.00 95.88 84 ASP A O 1
ATOM 629 N N . VAL A 1 85 ? 5.049 4.279 3.462 1.00 94.31 85 VAL A N 1
ATOM 630 C CA . VAL A 1 85 ? 5.199 5.535 4.188 1.00 94.31 85 VAL A CA 1
ATOM 631 C C . VAL A 1 85 ? 4.780 6.695 3.294 1.00 94.31 85 VAL A C 1
ATOM 633 O O . VAL A 1 85 ? 5.491 7.094 2.376 1.00 94.31 85 VAL A O 1
ATOM 636 N N . GLY A 1 86 ? 3.637 7.288 3.618 1.00 90.38 86 GLY A N 1
ATOM 637 C CA . GLY A 1 86 ? 3.097 8.436 2.901 1.00 90.38 86 GLY A CA 1
ATOM 638 C C . GLY A 1 86 ? 3.706 9.773 3.344 1.00 90.38 86 GLY A C 1
ATOM 639 O O . GLY A 1 86 ? 4.433 9.861 4.348 1.00 90.38 86 GLY A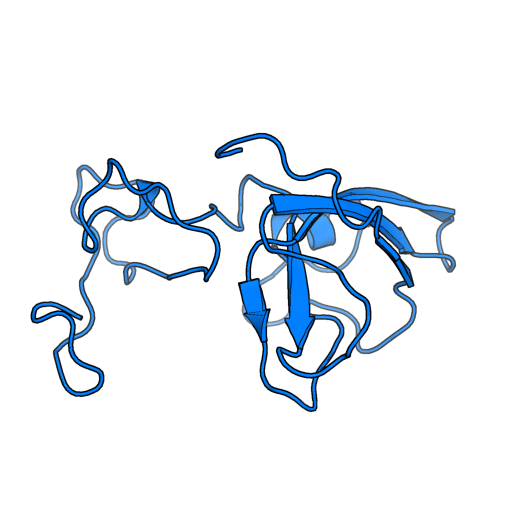 O 1
ATOM 640 N N . PRO A 1 87 ? 3.377 10.866 2.635 1.00 87.31 87 PRO A N 1
ATOM 641 C CA . PRO A 1 87 ? 3.810 12.206 3.005 1.00 87.31 87 PRO A CA 1
ATOM 642 C C . PRO A 1 87 ? 3.312 12.598 4.404 1.00 87.31 87 PRO A C 1
ATOM 644 O O . PRO A 1 87 ? 2.222 12.231 4.839 1.00 87.31 87 PRO A O 1
ATOM 647 N N . ALA A 1 88 ? 4.113 13.399 5.115 1.00 84.38 88 ALA A N 1
ATOM 648 C CA . ALA A 1 88 ? 3.943 13.674 6.547 1.00 84.38 88 ALA A CA 1
ATOM 649 C C . ALA A 1 88 ? 2.577 14.274 6.953 1.00 84.38 88 ALA A C 1
ATOM 651 O O . ALA A 1 88 ? 2.217 14.228 8.127 1.00 84.38 88 ALA A O 1
ATOM 652 N N . ASN A 1 89 ? 1.836 14.857 6.010 1.00 80.94 89 ASN A N 1
ATOM 653 C CA . ASN A 1 89 ? 0.605 15.608 6.244 1.00 80.94 89 ASN A CA 1
ATOM 654 C C . ASN A 1 89 ? -0.653 14.987 5.607 1.00 80.94 89 ASN A C 1
ATOM 656 O O . ASN A 1 89 ? -1.689 15.653 5.594 1.00 80.94 89 ASN A O 1
ATOM 660 N N . LYS A 1 90 ? -0.596 13.756 5.077 1.00 82.12 90 LYS A N 1
ATOM 661 C CA . LYS A 1 90 ? -1.766 13.085 4.483 1.00 82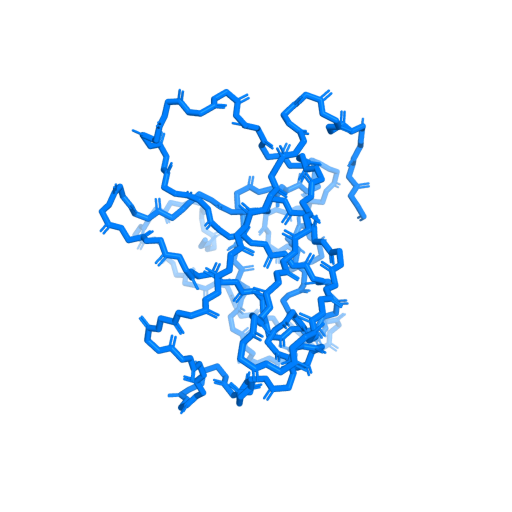.12 90 LYS A CA 1
ATOM 662 C C . LYS A 1 90 ? -1.959 11.680 5.036 1.00 82.12 90 LYS A C 1
ATOM 664 O O . LYS A 1 90 ? -1.076 10.844 4.931 1.00 82.12 90 LYS A O 1
ATOM 669 N N . ILE A 1 91 ? -3.143 11.418 5.578 1.00 83.44 91 ILE A N 1
ATOM 670 C CA . ILE A 1 91 ? -3.578 10.092 6.024 1.00 83.44 91 ILE A CA 1
ATOM 671 C C . ILE A 1 91 ? -4.792 9.658 5.203 1.00 83.44 91 ILE A C 1
ATOM 673 O O . ILE A 1 91 ? -5.541 10.504 4.715 1.00 83.44 91 ILE A O 1
ATOM 677 N N . GLY A 1 92 ? -5.001 8.349 5.081 1.00 85.69 92 GLY A N 1
ATOM 678 C CA . GLY A 1 92 ? -6.168 7.782 4.397 1.00 85.69 92 GLY A CA 1
ATOM 679 C C . GLY A 1 92 ? -5.853 7.143 3.046 1.00 85.69 92 GLY A C 1
ATOM 680 O O . GLY A 1 92 ? -6.757 6.640 2.391 1.00 85.69 92 GLY A O 1
ATOM 681 N N . GLU A 1 93 ? -4.583 7.126 2.642 1.00 94.12 93 GLU A N 1
ATOM 682 C CA . GLU A 1 93 ? -4.126 6.326 1.509 1.00 94.12 93 GLU A CA 1
ATOM 683 C C . GLU A 1 93 ? -4.163 4.824 1.859 1.00 94.12 93 GLU A C 1
ATOM 685 O O . GLU A 1 93 ? -4.005 4.419 3.020 1.00 94.12 93 GLU A O 1
ATOM 690 N N . GLY A 1 94 ? -4.411 4.003 0.841 1.00 95.69 94 GLY A N 1
ATOM 691 C CA . GLY A 1 94 ? -4.526 2.554 0.945 1.00 95.69 94 GLY A CA 1
ATOM 692 C C . GLY A 1 94 ? -4.634 1.899 -0.430 1.00 95.69 94 GLY A C 1
ATOM 693 O O . GLY A 1 94 ? -4.852 2.567 -1.441 1.00 95.69 94 GLY A O 1
ATOM 694 N N . SER A 1 95 ? -4.458 0.584 -0.449 1.00 97.75 95 SER A N 1
ATOM 695 C CA . SER A 1 95 ? -4.508 -0.253 -1.656 1.00 97.75 95 SER A CA 1
ATOM 696 C C . SER A 1 95 ? -5.858 -0.221 -2.400 1.00 97.75 95 SER A C 1
ATOM 698 O O . SER A 1 95 ? -6.914 0.041 -1.819 1.00 97.75 95 SER A O 1
ATOM 700 N N . ILE A 1 96 ? -5.839 -0.580 -3.688 1.00 98.00 96 ILE A N 1
ATOM 701 C CA . ILE A 1 96 ? -7.054 -0.825 -4.485 1.00 98.00 96 ILE A CA 1
ATOM 702 C C . ILE A 1 96 ? -7.870 -1.962 -3.847 1.00 98.00 96 ILE A C 1
ATOM 704 O O . ILE A 1 96 ? -9.096 -1.861 -3.749 1.00 98.00 96 ILE A O 1
ATOM 708 N N . ALA A 1 97 ? -7.183 -3.001 -3.363 1.00 98.44 97 ALA A N 1
ATOM 709 C CA . ALA A 1 97 ? -7.772 -4.158 -2.700 1.00 98.44 97 ALA A CA 1
ATOM 710 C C . ALA A 1 97 ? -8.594 -3.764 -1.460 1.00 98.44 97 ALA A C 1
ATOM 712 O O . ALA A 1 97 ? -9.783 -4.083 -1.392 1.00 98.44 97 ALA A O 1
ATOM 713 N N . VAL A 1 98 ? -8.030 -2.971 -0.535 1.00 98.38 98 VAL A N 1
ATOM 714 C CA . VAL A 1 98 ? -8.760 -2.576 0.685 1.00 98.38 98 VAL A CA 1
ATOM 715 C C . VAL A 1 98 ? -9.937 -1.650 0.371 1.00 98.38 98 VAL A C 1
ATOM 717 O O . VAL A 1 98 ? -10.990 -1.744 1.002 1.00 98.38 98 VAL A O 1
ATOM 720 N N . ALA A 1 99 ? -9.814 -0.782 -0.640 1.00 98.31 99 ALA A N 1
ATOM 721 C CA . ALA A 1 99 ? -10.939 0.030 -1.091 1.00 98.31 99 ALA A CA 1
ATOM 722 C C . ALA A 1 99 ? -12.084 -0.857 -1.612 1.00 98.31 99 ALA A C 1
ATOM 724 O O . ALA A 1 99 ? -13.232 -0.683 -1.196 1.00 98.31 99 ALA A O 1
ATOM 725 N N . ALA A 1 100 ? -11.768 -1.842 -2.459 1.00 98.44 100 ALA A N 1
ATOM 726 C CA . ALA A 1 100 ? -12.748 -2.787 -2.986 1.00 98.44 100 ALA A CA 1
ATOM 727 C C . ALA A 1 100 ? -13.415 -3.604 -1.865 1.00 98.44 100 ALA A C 1
ATOM 729 O O . ALA A 1 100 ? -14.643 -3.701 -1.834 1.00 98.44 100 ALA A O 1
ATOM 730 N N . ALA A 1 101 ? -12.630 -4.109 -0.908 1.00 98.31 101 ALA A N 1
ATOM 731 C CA . ALA A 1 101 ? -13.119 -4.882 0.232 1.00 98.31 101 ALA A CA 1
ATOM 732 C C . ALA A 1 101 ? -14.112 -4.103 1.113 1.00 98.31 101 ALA A C 1
ATOM 734 O O . ALA A 1 101 ? -15.106 -4.649 1.589 1.00 98.31 101 ALA A O 1
ATOM 735 N N . LEU A 1 102 ? -13.896 -2.796 1.282 1.00 98.00 102 LEU A N 1
ATOM 736 C CA . LEU A 1 102 ? -14.774 -1.916 2.064 1.00 98.00 102 LEU A CA 1
ATOM 737 C C . LEU A 1 102 ? -15.951 -1.343 1.255 1.00 98.00 102 LEU A C 1
ATOM 739 O O . LEU A 1 102 ? -16.693 -0.476 1.744 1.00 98.00 102 LEU A O 1
ATOM 743 N N . GLY A 1 103 ? -16.107 -1.762 -0.004 1.00 97.88 103 GLY A N 1
ATOM 744 C CA . GLY A 1 103 ? -17.110 -1.225 -0.924 1.00 97.88 103 GLY A CA 1
ATOM 745 C C . GLY A 1 103 ? -16.923 0.268 -1.218 1.00 97.88 103 GLY A C 1
ATOM 746 O O . GLY A 1 103 ? -17.898 0.988 -1.464 1.00 97.88 103 GLY A O 1
ATOM 747 N N . VAL A 1 104 ? -15.693 0.770 -1.112 1.00 97.81 104 VAL A N 1
ATOM 748 C CA . VAL A 1 104 ? -15.289 2.099 -1.583 1.00 97.81 104 VAL A CA 1
ATOM 749 C C . VAL A 1 104 ? -15.009 1.990 -3.087 1.00 97.81 104 VAL A C 1
ATOM 751 O O . VAL A 1 104 ? -14.441 0.986 -3.514 1.00 97.81 104 VAL A O 1
ATOM 754 N N . PRO A 1 105 ? -15.378 2.983 -3.922 1.00 97.94 105 PRO A N 1
ATOM 755 C CA . PRO A 1 105 ? -14.980 2.979 -5.328 1.00 97.94 105 PRO A CA 1
ATOM 756 C C . PRO A 1 105 ? -13.460 2.797 -5.448 1.00 97.94 105 PRO A C 1
ATOM 758 O O . PRO A 1 105 ? -12.707 3.652 -5.000 1.00 97.94 105 PRO A O 1
ATOM 761 N N . SER A 1 106 ? -12.997 1.685 -6.012 1.00 97.38 106 SER A N 1
ATOM 762 C CA . SER A 1 106 ? -11.590 1.263 -5.914 1.00 97.38 106 SER A CA 1
ATOM 763 C C . SER A 1 106 ? -10.714 1.710 -7.086 1.00 97.38 106 SER A C 1
ATOM 765 O O . SER A 1 106 ? -9.522 1.426 -7.109 1.00 97.38 106 SER A O 1
ATOM 767 N N . SER A 1 107 ? -11.282 2.424 -8.064 1.00 96.38 107 SER A N 1
ATOM 768 C CA . SER A 1 107 ? -10.527 2.954 -9.205 1.00 96.38 107 SER A CA 1
ATOM 769 C C . SER A 1 107 ? -9.332 3.788 -8.719 1.00 96.38 107 SER A C 1
ATOM 771 O O . SER A 1 107 ? -9.550 4.803 -8.055 1.00 96.38 107 SER A O 1
ATOM 773 N N . PRO A 1 108 ? -8.086 3.466 -9.109 1.00 91.25 108 PRO A N 1
ATOM 774 C CA . PRO A 1 108 ? -6.919 4.255 -8.709 1.00 91.25 108 PRO A CA 1
ATOM 775 C C . PRO A 1 108 ? -6.890 5.648 -9.358 1.00 91.25 108 PRO A C 1
ATOM 777 O O . PRO A 1 108 ? -6.098 6.500 -8.971 1.00 91.25 108 PRO A O 1
ATOM 780 N N . LYS A 1 109 ? -7.743 5.892 -10.363 1.00 93.50 109 LYS A N 1
ATOM 781 C CA . LYS A 1 109 ? -7.805 7.161 -11.106 1.00 93.50 109 LYS A CA 1
ATOM 782 C C . LYS A 1 109 ? -8.906 8.096 -10.615 1.00 93.50 109 LYS A C 1
ATOM 784 O O . LYS A 1 109 ? -8.789 9.307 -10.755 1.00 93.50 109 LYS A O 1
ATOM 789 N N . SER A 1 110 ? -10.007 7.534 -10.128 1.00 95.94 110 SER A N 1
ATOM 790 C CA . SER A 1 110 ? -11.251 8.278 -9.882 1.00 95.94 110 SER A CA 1
ATOM 791 C C . SER A 1 110 ? -12.029 7.806 -8.655 1.00 95.94 110 SER A C 1
ATOM 793 O O . SER A 1 110 ? -13.120 8.309 -8.397 1.00 95.94 110 SER A O 1
ATOM 795 N N . GLY A 1 111 ? -11.515 6.801 -7.948 1.00 96.00 111 GLY A N 1
ATOM 796 C CA . GLY A 1 111 ? -12.132 6.222 -6.769 1.00 96.00 111 GLY A CA 1
ATOM 797 C C . GLY A 1 111 ? -11.741 6.928 -5.472 1.00 96.00 111 GLY A C 1
ATOM 798 O O . GLY A 1 111 ? -11.229 8.046 -5.468 1.00 96.00 111 GLY A O 1
ATOM 799 N N . GLY A 1 112 ? -11.987 6.240 -4.362 1.00 96.19 112 GLY A N 1
ATOM 800 C CA . GLY A 1 112 ? -11.719 6.699 -3.009 1.00 96.19 112 GLY A CA 1
ATOM 801 C C . GLY A 1 112 ? -12.915 7.366 -2.331 1.00 96.19 112 GLY A C 1
ATOM 802 O O . GLY A 1 112 ? -13.996 7.548 -2.894 1.00 96.19 112 GLY A O 1
ATOM 803 N N . VAL A 1 113 ? -12.697 7.722 -1.069 1.00 96.00 113 VAL A N 1
ATOM 804 C CA . VAL A 1 113 ? -13.576 8.564 -0.253 1.00 96.00 113 VAL A CA 1
ATOM 805 C C . VAL A 1 113 ? -12.708 9.569 0.494 1.00 96.00 113 VAL A C 1
ATOM 807 O O . VAL A 1 113 ? -11.589 9.255 0.882 1.00 96.00 113 VAL A O 1
ATOM 810 N N . GLY A 1 114 ? -13.212 10.784 0.714 1.00 93.62 114 GLY A N 1
ATOM 811 C CA . GLY A 1 114 ? -12.418 11.830 1.371 1.00 93.62 114 GLY A CA 1
ATOM 812 C C . GLY A 1 114 ? -12.277 11.678 2.892 1.00 93.62 114 GLY A C 1
ATOM 813 O O . GLY A 1 114 ? -11.487 12.394 3.494 1.00 93.62 114 GLY A O 1
ATOM 814 N N . HIS A 1 115 ? -13.089 10.828 3.527 1.00 93.81 115 HIS A N 1
ATOM 815 C CA . HIS A 1 115 ? -13.155 10.646 4.983 1.00 93.81 115 HIS A CA 1
ATOM 816 C C . HIS A 1 115 ? -14.027 9.427 5.336 1.00 93.81 115 HIS A C 1
ATOM 818 O O . HIS A 1 115 ? -14.617 8.796 4.458 1.00 93.81 115 HIS A O 1
ATOM 824 N N . GLY A 1 116 ? -14.146 9.121 6.633 1.00 95.38 116 GLY A N 1
ATOM 825 C CA . GLY A 1 116 ? -15.046 8.073 7.131 1.00 95.38 116 GLY A CA 1
ATOM 826 C C . GLY A 1 116 ? -14.440 6.670 7.123 1.00 95.38 116 GLY A C 1
ATOM 827 O O . GLY A 1 116 ? -15.180 5.689 7.095 1.00 95.38 116 GLY A O 1
ATOM 828 N N . ILE A 1 117 ? -13.110 6.588 7.151 1.00 97.31 117 ILE A N 1
ATOM 829 C CA . ILE A 1 117 ? -12.351 5.350 7.304 1.00 97.31 117 ILE A CA 1
ATOM 830 C C . ILE A 1 117 ? -11.565 5.427 8.613 1.00 97.31 117 ILE A C 1
ATOM 832 O O . ILE A 1 117 ? -10.999 6.470 8.941 1.00 97.31 117 ILE A O 1
ATOM 836 N N . VAL A 1 118 ? -11.564 4.333 9.370 1.00 96.50 118 VAL A N 1
ATOM 837 C CA . VAL A 1 118 ? -10.835 4.195 10.634 1.00 96.50 118 VAL A CA 1
ATOM 838 C C . VAL A 1 118 ? -9.776 3.115 10.473 1.00 96.50 118 VAL A C 1
ATOM 840 O O . VAL A 1 118 ? -10.080 2.025 9.991 1.00 96.50 118 VAL A O 1
ATOM 843 N N . TYR A 1 119 ? -8.554 3.412 10.911 1.00 94.50 119 TYR A N 1
ATOM 844 C CA . TYR A 1 119 ? -7.451 2.456 10.985 1.00 94.50 119 TYR A CA 1
ATOM 845 C C . TYR A 1 119 ? -7.189 2.098 12.448 1.00 94.50 119 TYR A C 1
ATOM 847 O O . TYR A 1 119 ? -6.960 2.982 13.273 1.00 94.50 119 TYR A O 1
ATOM 855 N N . ILE A 1 120 ? -7.206 0.806 12.765 1.00 95.56 120 ILE A N 1
ATOM 856 C CA . ILE A 1 120 ? -6.732 0.263 14.041 1.00 95.56 120 ILE A CA 1
ATOM 857 C C . ILE A 1 120 ? -5.445 -0.490 13.743 1.00 95.56 120 ILE A C 1
ATOM 859 O O . ILE A 1 120 ? -5.470 -1.442 12.971 1.00 95.56 120 ILE A O 1
ATOM 863 N N . ILE A 1 121 ? -4.332 -0.068 14.334 1.00 94.75 121 ILE A N 1
ATOM 864 C CA . ILE A 1 121 ? -3.007 -0.630 14.054 1.00 94.75 121 ILE A CA 1
ATOM 865 C C . ILE A 1 121 ? -2.506 -1.366 15.290 1.00 94.75 121 ILE A C 1
ATOM 867 O O . ILE A 1 121 ? -2.577 -0.847 16.405 1.00 94.75 121 ILE A O 1
ATOM 871 N N . PHE A 1 122 ? -1.975 -2.564 15.079 1.00 95.25 122 PHE A N 1
ATOM 872 C CA . PHE A 1 122 ? -1.392 -3.399 16.118 1.00 95.25 122 PHE A CA 1
ATOM 873 C C . PHE A 1 122 ? 0.128 -3.258 16.054 1.00 95.25 122 PHE A C 1
ATOM 875 O O . PHE A 1 122 ? 0.811 -4.054 15.414 1.00 95.25 122 PHE A O 1
ATOM 882 N N . SER A 1 123 ? 0.661 -2.207 16.675 1.00 93.56 123 SER A N 1
ATOM 883 C CA . SER A 1 123 ? 2.089 -1.883 16.594 1.00 93.56 123 SER A CA 1
ATOM 884 C C . SER A 1 123 ? 2.981 -3.013 17.125 1.00 93.56 123 SER A C 1
ATOM 886 O O . SER A 1 123 ? 2.738 -3.537 18.213 1.00 93.56 123 SER A O 1
ATOM 888 N N . GLY A 1 124 ? 4.045 -3.347 16.388 1.00 92.19 124 GLY A N 1
ATOM 889 C CA . GLY A 1 124 ? 4.992 -4.410 16.748 1.00 92.19 124 GLY A CA 1
ATOM 890 C C . GLY A 1 124 ? 4.512 -5.829 16.426 1.00 92.19 124 GLY A C 1
ATOM 891 O O . GLY A 1 124 ? 5.023 -6.783 17.008 1.00 92.19 124 GLY A O 1
ATOM 892 N N . SER A 1 125 ? 3.535 -5.964 15.528 1.00 95.12 125 SER A N 1
ATOM 893 C CA . SER A 1 125 ? 2.996 -7.250 15.069 1.00 95.12 125 SER A CA 1
ATOM 894 C C . SER A 1 125 ? 3.636 -7.758 13.775 1.00 95.12 125 SER A C 1
ATOM 896 O O . SER A 1 125 ? 3.363 -8.892 13.382 1.00 95.12 125 SER A O 1
ATOM 898 N N . ALA A 1 126 ? 4.488 -6.957 13.126 1.00 91.88 126 ALA A N 1
ATOM 899 C CA . ALA A 1 126 ? 5.245 -7.375 11.952 1.00 91.88 126 ALA A CA 1
ATOM 900 C C . ALA A 1 126 ? 6.057 -8.659 12.221 1.00 91.88 126 ALA A C 1
ATOM 902 O O . ALA A 1 126 ? 6.795 -8.742 13.205 1.00 91.88 126 ALA A O 1
ATOM 903 N N . GLN A 1 127 ? 5.939 -9.647 11.328 1.00 79.44 127 GLN A N 1
ATOM 904 C CA . GLN A 1 127 ? 6.649 -10.931 11.431 1.00 79.44 127 GLN A CA 1
ATOM 905 C C . GLN A 1 127 ? 7.640 -11.148 10.281 1.00 79.44 127 GLN A C 1
ATOM 907 O O . GLN A 1 127 ? 8.821 -11.385 10.526 1.00 79.44 127 GLN A O 1
ATOM 912 N N . SER A 1 128 ? 7.174 -11.065 9.033 1.00 73.88 128 SER A N 1
ATOM 913 C CA . SER A 1 128 ? 7.963 -11.317 7.821 1.00 73.88 128 SER A CA 1
ATOM 914 C C . SER A 1 128 ? 7.346 -10.616 6.606 1.00 73.88 128 SER A C 1
ATOM 916 O O . SER A 1 128 ? 6.312 -9.960 6.736 1.00 73.88 128 SER A O 1
ATOM 918 N N . TRP A 1 129 ? 7.973 -10.769 5.434 1.00 76.62 129 TRP A N 1
ATOM 919 C CA . TRP A 1 129 ? 7.386 -10.370 4.151 1.00 76.62 129 TRP A CA 1
ATOM 920 C C . TRP A 1 129 ? 5.995 -11.019 3.964 1.00 76.62 129 TRP A C 1
ATOM 922 O O . TRP A 1 129 ? 5.886 -12.220 4.248 1.00 76.62 129 TRP A O 1
ATOM 932 N N . PRO A 1 130 ? 4.949 -10.245 3.605 1.00 62.47 130 PRO A N 1
ATOM 933 C CA . PRO A 1 130 ? 3.578 -10.736 3.443 1.00 62.47 130 PRO A CA 1
ATOM 934 C C . PRO A 1 130 ? 3.330 -11.504 2.138 1.00 62.47 130 PRO A C 1
ATOM 936 O O . PRO A 1 130 ? 4.055 -11.274 1.145 1.00 62.47 130 PRO A O 1
#

Foldseek 3Di:
DVVPDPPDDFAADPPVAPDHRDTLDAAPQFDPVDDPNHSNRADALQPFKAFEEAPPPPPLADFQWKKKKAQPVVRFIDIHTHTHHDHNPDGDDIGLNRCVSRVWQSPPVPTDDPDRMDMDTDRPRHDDRD

Radius of gyration: 15.18 Å; chains: 1; bounding box: 41×27×38 Å

Secondary structure (DSSP, 8-state):
-TTSSTTSPPPBP-TTSSSTTSB----SSB-TTS-TT-GGGB--TTTS-EEEEETT--S---TT-EEEEEETTTTEEEEEEEEEEE-TT----B-HHHHHHTTS---TTT---SS--EEEEETT---S--